Protein AF-A0A9Q3PR57-F1 (afdb_monomer)

Nearest PDB structures (foldseek):
  3n8b-assembly1_B  TM=5.614E-01  e=1.023E-01  Borreliella burgdorferi
  3cyg-assembly3_B  TM=3.197E-01  e=5.061E-01  Fervidobacterium nodosum Rt17-B1
  6isl-assembly1_B-2  TM=3.738E-01  e=1.197E+00  Streptomyces xiamenensis 318
  2waf-assembly1_A  TM=2.939E-01  e=5.382E-01  Streptococcus pneumoniae R6
  7ksf-assembly1_A  TM=4.035E-01  e=3.407E+00  Eastern chimpanzee simian foamy virus

Mean predicted aligned error: 11.42 Å

Sequence (166 aa):
MNIHLHNNFTDNLVSYIIQDQQSYALAKSKSFQKLFHTLNKDINLISETTISKRIKQKFL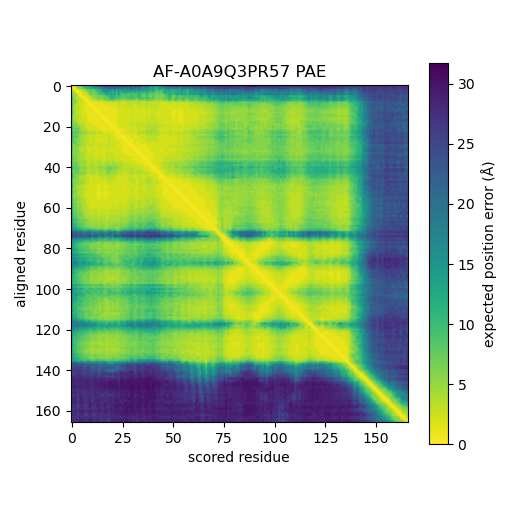NDKEHIFTFINSQEPRFSFSTDIWSGPGGMLYITLTAHYISSDWKPFTATIGFSKFTKVHTGKSIYTKIVDMLNDLFIEQSQKPRGSKSDAIQIDTSETKSDLSNL

Secondary structure (DSSP, 8-state):
--HHHHHHHHHHHHHHHHHTT--GGGGG-HHHHHHHHHH-TT-PPPPHHHHHHHHHHHHHHHHHHHHHHHHHS----EEEEEEEE-GGG-EEEEEEEEEE-TTS-EEEEEEEEEE--S-S-HHHHHHHHHHHHHHHHHTTTTS-------------SS-SSSSS--

Foldseek 3Di:
DPPVVLVVVQVVVLVCCVVVVHQLCCLVDPVSVVVVVVVPVPDRRDDSVVSVVVNVVVVVVVLVVVLCVPPVDPWDKDWDKDWDQDPPRWIKMWIKIWTQDPVRDIDIDTQDIDTQPDDPDPVSVVVRVVVSVCVSVVVPVPDPPDDPDDPPPDDPPPDPPPPPPD

Organism: NCBI:txid1389203

Solvent-accessible surface area (backbone atoms only — not comparable to full-atom values): 10280 Å² total; per-residue (Å²): 132,65,68,66,60,57,53,51,51,51,55,51,51,51,47,48,33,63,76,69,68,46,66,60,64,49,54,73,33,66,69,57,49,48,55,48,36,72,79,38,75,84,62,74,73,66,52,45,70,56,48,53,52,50,52,51,50,51,51,53,51,55,49,53,51,52,49,50,53,62,72,74,46,92,68,72,70,48,75,50,72,53,74,51,76,48,82,93,77,40,35,33,37,40,32,30,43,34,39,59,48,98,85,73,43,81,44,76,46,79,67,28,77,44,78,45,92,65,72,98,40,73,68,52,53,50,53,51,52,52,51,36,50,43,59,61,62,48,75,58,73,76,54,75,94,73,72,100,76,76,86,81,81,74,81,82,85,83,81,87,77,80,82,84,79,126

Structure (mmCIF, N/CA/C/O backbone):
data_AF-A0A9Q3PR57-F1
#
_entry.id   AF-A0A9Q3PR57-F1
#
loop_
_atom_site.group_PDB
_atom_site.id
_atom_site.type_symbol
_atom_site.label_atom_id
_atom_site.label_alt_id
_atom_site.label_comp_id
_atom_site.label_asym_id
_atom_site.label_entity_id
_atom_site.label_seq_id
_atom_site.pdbx_PDB_ins_code
_atom_site.Cartn_x
_atom_site.Cartn_y
_atom_site.Cartn_z
_atom_site.occupancy
_atom_site.B_iso_or_equiv
_atom_site.auth_seq_id
_atom_site.auth_comp_id
_atom_site.auth_asym_id
_atom_site.auth_atom_id
_atom_site.pdbx_PDB_model_num
ATOM 1 N N . MET A 1 1 ? -14.945 -11.534 27.992 1.00 54.75 1 MET A N 1
ATOM 2 C CA . MET A 1 1 ? -14.815 -11.327 26.533 1.00 54.75 1 MET A CA 1
ATOM 3 C C . MET A 1 1 ? -13.795 -12.320 25.994 1.00 54.75 1 MET A C 1
ATOM 5 O O . MET A 1 1 ? -12.679 -12.349 26.495 1.00 54.75 1 MET A O 1
ATOM 9 N N . ASN A 1 2 ? -14.195 -13.202 25.075 1.00 67.81 2 ASN A N 1
ATOM 10 C CA . ASN A 1 2 ? -13.336 -14.270 24.556 1.00 67.81 2 ASN A CA 1
ATOM 11 C C . ASN A 1 2 ? -12.208 -13.640 23.714 1.00 67.81 2 ASN A C 1
ATOM 13 O O . ASN A 1 2 ? -12.502 -12.982 22.717 1.00 67.81 2 ASN A O 1
ATOM 17 N N . ILE A 1 3 ? -10.942 -13.784 24.129 1.00 66.19 3 ILE A N 1
ATOM 18 C CA . ILE A 1 3 ? -9.770 -13.144 23.485 1.00 66.19 3 ILE A CA 1
ATOM 19 C C . ILE A 1 3 ? -9.749 -13.419 21.973 1.00 66.19 3 ILE A C 1
ATOM 21 O O . ILE A 1 3 ? -9.419 -12.541 21.176 1.00 66.19 3 ILE A O 1
ATOM 25 N N . HIS A 1 4 ? -10.191 -14.612 21.575 1.00 65.88 4 HIS A N 1
ATOM 26 C CA . HIS A 1 4 ? -10.258 -15.028 20.182 1.00 65.88 4 HIS A CA 1
ATOM 27 C C . HIS A 1 4 ? -11.232 -14.181 19.339 1.00 65.88 4 HIS A C 1
ATOM 29 O O . HIS A 1 4 ? -10.891 -13.774 18.230 1.00 65.88 4 HIS A O 1
ATOM 35 N N . LEU A 1 5 ? -12.403 -13.825 19.885 1.00 71.56 5 LEU A N 1
ATOM 36 C CA . LEU A 1 5 ? -13.386 -12.978 19.193 1.00 71.56 5 LEU A CA 1
ATOM 37 C C . LEU A 1 5 ? -12.866 -11.551 18.980 1.00 71.56 5 LEU A C 1
ATOM 39 O O . LEU A 1 5 ? -13.094 -10.960 17.928 1.00 71.56 5 LEU A O 1
ATOM 43 N N . HIS A 1 6 ? -12.147 -11.000 19.963 1.00 74.38 6 HIS A N 1
ATOM 44 C CA . HIS A 1 6 ? -11.591 -9.649 19.862 1.00 74.38 6 HIS A CA 1
ATOM 45 C C . HIS A 1 6 ? -10.483 -9.550 18.804 1.00 74.38 6 HIS A C 1
ATOM 47 O O . HIS A 1 6 ? -10.439 -8.586 18.033 1.00 74.38 6 HIS A O 1
ATOM 53 N N . ASN A 1 7 ? -9.615 -10.564 18.742 1.00 76.94 7 ASN A N 1
ATOM 54 C CA . ASN A 1 7 ? -8.558 -10.636 17.736 1.00 76.94 7 ASN A CA 1
ATOM 55 C C . ASN A 1 7 ? -9.149 -10.774 16.327 1.00 76.94 7 ASN A C 1
ATOM 57 O O . ASN A 1 7 ? -8.809 -9.979 15.455 1.00 76.94 7 ASN A O 1
ATOM 61 N N . ASN A 1 8 ? -10.117 -11.679 16.144 1.00 87.44 8 ASN A N 1
ATOM 62 C CA . ASN A 1 8 ? -10.788 -11.878 14.857 1.00 87.44 8 ASN A CA 1
ATOM 63 C C . ASN A 1 8 ? -11.494 -10.594 14.372 1.00 87.44 8 ASN A C 1
ATOM 65 O O . ASN A 1 8 ? -11.311 -10.163 13.236 1.00 87.44 8 ASN A O 1
ATOM 69 N N . PHE A 1 9 ? -12.224 -9.901 15.256 1.00 89.38 9 PHE A N 1
ATOM 70 C CA . PHE A 1 9 ? -12.845 -8.614 14.919 1.00 89.38 9 PHE A CA 1
ATOM 71 C C . PHE A 1 9 ? -11.822 -7.575 14.439 1.00 89.38 9 PHE A C 1
ATOM 73 O O . PHE A 1 9 ? -12.045 -6.887 13.443 1.00 89.38 9 PHE A O 1
ATOM 80 N N . THR A 1 10 ? -10.694 -7.467 15.141 1.00 90.50 10 THR A N 1
ATOM 81 C CA . THR A 1 10 ? -9.642 -6.502 14.812 1.00 90.50 10 THR A CA 1
ATOM 82 C C . THR A 1 10 ? -9.030 -6.777 13.440 1.00 90.50 10 THR A C 1
ATOM 84 O O . THR A 1 10 ? -8.841 -5.845 12.656 1.00 90.50 10 THR A O 1
ATOM 87 N N . ASP A 1 11 ? -8.741 -8.041 13.135 1.00 92.38 11 ASP A N 1
ATOM 88 C CA . ASP A 1 11 ? -8.135 -8.435 11.862 1.00 92.38 11 ASP A CA 1
ATOM 89 C C . ASP A 1 11 ? -9.110 -8.253 10.690 1.00 92.38 11 ASP A C 1
ATOM 91 O O . ASP A 1 11 ? -8.715 -7.758 9.628 1.00 92.38 11 ASP A O 1
ATOM 95 N N . ASN A 1 12 ? -10.401 -8.527 10.903 1.00 93.38 12 ASN A N 1
ATOM 96 C CA . ASN A 1 12 ? -11.443 -8.253 9.912 1.00 93.38 12 ASN A CA 1
ATOM 97 C C . ASN A 1 12 ? -11.643 -6.754 9.682 1.00 93.38 12 ASN A C 1
ATOM 99 O O . ASN A 1 12 ? -11.795 -6.335 8.540 1.00 93.38 12 ASN A O 1
ATOM 103 N N . LEU A 1 13 ? -11.589 -5.925 10.730 1.00 93.56 13 LEU A N 1
ATOM 104 C CA . LEU A 1 13 ? -11.678 -4.470 10.583 1.00 93.56 13 LEU A CA 1
ATOM 105 C C . LEU A 1 13 ? -10.504 -3.917 9.764 1.00 93.56 13 LEU A C 1
ATOM 107 O O . LEU A 1 13 ? -10.705 -3.076 8.891 1.00 93.56 13 LEU A O 1
ATOM 111 N N . VAL A 1 14 ? -9.281 -4.386 10.026 1.00 94.88 14 VAL A N 1
ATOM 112 C CA . VAL A 1 14 ? -8.104 -3.998 9.232 1.00 94.88 14 VAL A CA 1
ATOM 113 C C . VAL A 1 14 ? -8.249 -4.472 7.785 1.00 94.88 14 VAL A C 1
ATOM 115 O O . VAL A 1 14 ? -7.953 -3.708 6.869 1.00 94.88 14 VAL A O 1
ATOM 118 N N . SER A 1 15 ? -8.744 -5.692 7.573 1.00 94.56 15 SER A N 1
ATOM 119 C CA . SER A 1 15 ? -8.983 -6.241 6.234 1.00 94.56 15 SER A CA 1
ATOM 120 C C . SER A 1 15 ? -10.029 -5.438 5.463 1.00 94.56 15 SER A C 1
ATOM 122 O O . SER A 1 15 ? -9.756 -5.056 4.331 1.00 94.56 15 SER A O 1
ATOM 124 N N . TYR A 1 16 ? -11.154 -5.090 6.094 1.00 95.19 16 TYR A N 1
ATOM 125 C CA . TYR A 1 16 ? -12.176 -4.191 5.546 1.00 95.19 16 TYR A CA 1
ATOM 126 C C . TYR A 1 16 ? -11.573 -2.846 5.129 1.00 95.19 16 TYR A C 1
ATOM 128 O O . TYR A 1 16 ? -11.769 -2.393 4.007 1.00 95.19 16 TYR A O 1
ATOM 136 N N . ILE A 1 17 ? -10.765 -2.231 5.998 1.00 95.38 17 ILE A N 1
ATOM 137 C CA . ILE A 1 17 ? -10.126 -0.943 5.698 1.00 95.38 17 ILE A CA 1
ATOM 138 C C . ILE A 1 17 ? -9.225 -1.027 4.459 1.00 95.38 17 ILE A C 1
ATOM 140 O O . ILE A 1 17 ? -9.213 -0.098 3.654 1.00 95.38 17 ILE A O 1
ATOM 144 N N . ILE A 1 18 ? -8.483 -2.126 4.298 1.00 93.25 18 ILE A N 1
ATOM 145 C CA . ILE A 1 18 ? -7.580 -2.328 3.159 1.00 93.25 18 ILE A CA 1
ATOM 146 C C . ILE A 1 18 ? -8.363 -2.638 1.878 1.00 93.25 18 ILE A C 1
ATOM 148 O O . ILE A 1 18 ? -8.120 -2.004 0.854 1.00 93.25 18 ILE A O 1
ATOM 152 N N . GLN A 1 19 ? -9.275 -3.610 1.929 1.00 93.00 19 GLN A N 1
ATOM 153 C CA . GLN A 1 19 ? -9.997 -4.115 0.756 1.00 93.00 19 GLN A CA 1
ATOM 154 C C . GLN A 1 19 ? -10.944 -3.058 0.185 1.00 93.00 19 GLN A C 1
ATOM 156 O O . GLN A 1 19 ? -10.953 -2.832 -1.024 1.00 93.00 19 GLN A O 1
ATOM 161 N N . ASP A 1 20 ? -11.633 -2.331 1.065 1.00 95.31 20 ASP A N 1
ATOM 162 C CA . ASP A 1 20 ? -12.626 -1.329 0.673 1.00 95.31 20 ASP A CA 1
ATOM 163 C C . ASP A 1 20 ? -12.038 0.088 0.630 1.00 95.31 20 ASP A C 1
ATOM 165 O O . ASP A 1 20 ? -12.777 1.068 0.513 1.00 95.31 20 ASP A O 1
ATOM 169 N N . GLN A 1 21 ? -10.708 0.211 0.744 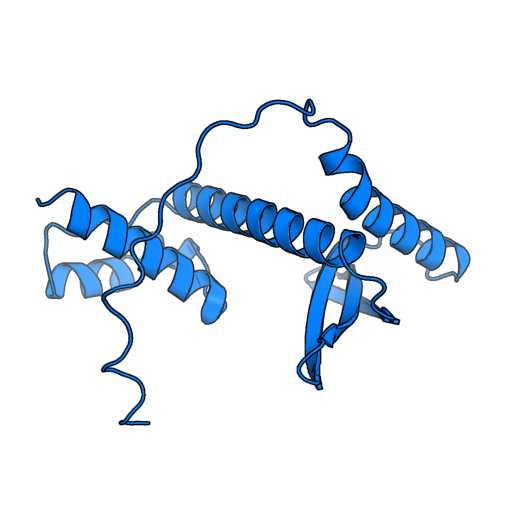1.00 92.62 21 GLN A N 1
ATOM 170 C CA . GLN A 1 21 ? -9.953 1.469 0.655 1.00 92.62 21 GLN A CA 1
ATOM 171 C C . GLN A 1 21 ? -10.484 2.565 1.592 1.00 92.62 21 GLN A C 1
ATOM 173 O O . GLN A 1 21 ? -10.515 3.754 1.263 1.00 92.62 21 GLN A O 1
ATOM 178 N N . GLN A 1 22 ? -10.927 2.165 2.781 1.00 95.00 22 GLN A N 1
ATOM 179 C CA . GLN A 1 22 ? -11.537 3.077 3.734 1.00 95.00 22 GLN A CA 1
ATOM 180 C C . GLN A 1 22 ? -10.486 3.874 4.503 1.00 95.00 22 GLN A C 1
ATOM 182 O O . GLN A 1 22 ? -9.348 3.451 4.710 1.00 95.00 22 GLN A O 1
ATOM 187 N N . SER A 1 23 ? -10.883 5.040 5.009 1.00 93.12 23 SER A N 1
ATOM 188 C CA . SER A 1 23 ? -10.028 5.780 5.932 1.00 93.12 23 SER A CA 1
ATOM 189 C C . SER A 1 23 ? -9.957 5.062 7.278 1.00 93.12 23 SER A C 1
ATOM 191 O O . SER A 1 23 ? -10.978 4.826 7.925 1.00 93.12 23 SER A O 1
ATOM 193 N N . TYR A 1 24 ? -8.749 4.819 7.785 1.00 91.25 24 TYR A N 1
ATOM 194 C CA . TYR A 1 24 ? -8.571 4.339 9.157 1.00 91.25 24 TYR A CA 1
ATOM 195 C C . TYR A 1 24 ? -9.073 5.338 10.220 1.00 91.25 24 TYR A C 1
ATOM 197 O O . TYR A 1 24 ? -9.311 4.949 11.366 1.00 91.25 24 TYR A O 1
ATOM 205 N N . ALA A 1 25 ? -9.316 6.605 9.849 1.00 92.00 25 ALA A N 1
ATOM 206 C CA . ALA A 1 25 ? -9.946 7.597 10.720 1.00 92.00 25 ALA A CA 1
ATOM 207 C C . ALA A 1 25 ? -11.397 7.230 11.085 1.00 92.00 25 ALA A C 1
ATOM 209 O O . ALA A 1 25 ? -11.921 7.746 12.075 1.00 92.00 25 ALA A O 1
ATOM 210 N N . LEU A 1 26 ? -12.030 6.296 10.356 1.00 91.56 26 LEU A N 1
ATOM 211 C CA . LEU A 1 26 ? -13.341 5.742 10.711 1.00 91.56 26 LEU A CA 1
ATOM 212 C C . LEU A 1 26 ? -13.379 5.210 12.144 1.00 91.56 26 LEU A C 1
ATOM 214 O O . LEU A 1 26 ? -14.395 5.364 12.815 1.00 91.56 26 LEU A O 1
ATOM 218 N N . ALA A 1 27 ? -12.267 4.685 12.663 1.00 91.00 27 ALA A N 1
ATOM 219 C CA . ALA A 1 27 ? -12.201 4.203 14.039 1.00 91.00 27 ALA A CA 1
ATOM 220 C C . ALA A 1 27 ? -12.476 5.288 15.097 1.00 91.00 27 ALA A C 1
ATOM 222 O O . ALA A 1 27 ? -12.897 4.963 16.205 1.00 91.00 27 ALA A O 1
ATOM 223 N N . LYS A 1 28 ? -12.285 6.576 14.770 1.00 91.50 28 LYS A N 1
ATOM 224 C CA . LYS A 1 28 ? -12.625 7.721 15.638 1.00 91.50 28 LYS A CA 1
ATOM 225 C C . LYS A 1 28 ? -14.057 8.225 15.447 1.00 91.50 28 LYS A C 1
ATOM 227 O O . LYS A 1 28 ? -14.530 9.036 16.244 1.00 91.50 28 LYS A O 1
ATOM 232 N N . SER A 1 29 ? -14.742 7.799 14.388 1.00 94.00 29 SER A N 1
ATOM 233 C CA . SER A 1 29 ? -16.091 8.264 14.088 1.00 94.00 29 SER A CA 1
ATOM 234 C C . SER A 1 29 ? -17.079 7.757 15.137 1.00 94.00 29 SER A C 1
ATOM 236 O O . SER A 1 29 ? -17.287 6.554 15.293 1.00 94.00 29 SER A O 1
ATOM 238 N N . LYS A 1 30 ? -17.739 8.686 15.839 1.00 93.88 30 LYS A N 1
ATOM 239 C CA . LYS A 1 30 ? -18.740 8.354 16.866 1.00 93.88 30 LYS A CA 1
ATOM 240 C C . LYS A 1 30 ? -19.937 7.599 16.286 1.00 93.88 30 LYS A C 1
ATOM 242 O O . LYS A 1 30 ? -20.482 6.727 16.955 1.00 93.88 30 LYS A O 1
ATOM 247 N N . SER A 1 31 ? -20.353 7.919 15.058 1.00 95.06 31 SER A N 1
ATOM 248 C CA . SER A 1 31 ? -21.451 7.207 14.393 1.00 95.06 31 SER A CA 1
ATOM 249 C C . SER A 1 31 ? -21.049 5.778 14.029 1.00 95.06 31 SER A C 1
ATOM 251 O O . SER A 1 31 ? -21.834 4.858 14.244 1.00 95.06 31 SER A O 1
ATOM 253 N N . PHE A 1 32 ? -19.810 5.577 13.573 1.00 93.69 32 PHE A N 1
ATOM 254 C CA . PHE A 1 32 ? -19.267 4.251 13.276 1.00 93.69 32 PHE A CA 1
ATOM 255 C C . PHE A 1 32 ? -19.123 3.398 14.544 1.00 93.69 32 PHE A C 1
ATOM 257 O O . PHE A 1 32 ? -19.569 2.257 14.576 1.00 93.69 32 PHE A O 1
ATOM 264 N N . GLN A 1 33 ? -18.604 3.9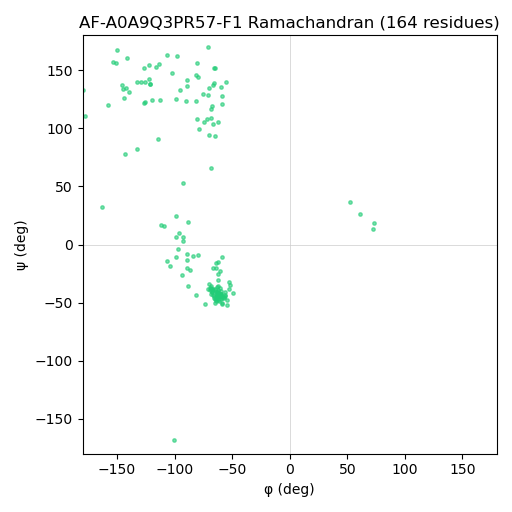69 15.635 1.00 93.12 33 GLN A N 1
ATOM 265 C CA . GLN A 1 33 ? -18.554 3.295 16.940 1.00 93.12 33 GLN A CA 1
ATOM 266 C C . GLN A 1 33 ? -19.956 2.925 17.447 1.00 93.12 33 GLN A C 1
ATOM 268 O O . GLN A 1 33 ? -20.175 1.809 17.914 1.00 93.12 33 GLN A O 1
ATOM 273 N N . LYS A 1 34 ? -20.933 3.835 17.309 1.00 94.06 34 LYS A N 1
ATOM 274 C CA . LYS A 1 34 ? -22.327 3.583 17.703 1.00 94.06 34 LYS A CA 1
ATOM 275 C C . LYS A 1 34 ? -22.942 2.408 16.935 1.00 94.06 34 LYS A C 1
ATOM 277 O O . LYS A 1 34 ? -23.701 1.644 17.530 1.00 94.06 34 LYS A O 1
ATOM 282 N N . LEU A 1 35 ? -22.612 2.247 15.653 1.00 93.56 35 LEU A N 1
ATOM 283 C CA . LEU A 1 35 ? -23.065 1.106 14.854 1.00 93.56 35 LEU A CA 1
ATOM 284 C C . LEU A 1 35 ? -22.609 -0.222 15.480 1.00 93.56 35 LEU A C 1
ATOM 286 O O . LEU A 1 35 ? -23.447 -1.080 15.748 1.00 93.56 35 LEU A O 1
ATOM 290 N N . PHE A 1 36 ? -21.323 -0.367 15.815 1.00 91.31 36 PHE A N 1
ATOM 291 C CA . PHE A 1 36 ? -20.825 -1.593 16.458 1.00 91.31 36 PHE A CA 1
ATOM 292 C C . PHE A 1 36 ? -21.369 -1.795 17.869 1.00 91.31 36 PHE A C 1
ATOM 294 O O . PHE A 1 36 ? -21.761 -2.908 18.209 1.00 91.31 36 PHE A O 1
ATOM 301 N N . HIS A 1 37 ? -21.493 -0.729 18.663 1.00 91.50 37 HIS A N 1
ATOM 302 C CA . HIS A 1 37 ? -22.103 -0.818 19.993 1.00 91.50 37 HIS A CA 1
ATOM 303 C C . HIS A 1 37 ? -23.584 -1.225 19.962 1.00 91.50 37 HIS A C 1
ATOM 305 O O . HIS A 1 37 ? -24.099 -1.703 20.972 1.00 91.50 37 HIS A O 1
ATOM 311 N N . THR A 1 38 ? -24.273 -1.052 18.827 1.00 93.50 38 THR A N 1
ATOM 312 C CA . THR A 1 38 ? -25.645 -1.556 18.641 1.00 93.50 38 THR A CA 1
ATOM 313 C C . THR A 1 38 ? -25.666 -3.082 18.550 1.00 93.50 38 THR A C 1
ATOM 315 O O . THR A 1 38 ? -26.602 -3.706 19.038 1.00 93.50 38 THR A O 1
ATOM 318 N N . LEU A 1 39 ? -24.622 -3.682 17.970 1.00 89.81 39 LEU A N 1
ATOM 319 C CA . LEU A 1 39 ? -24.468 -5.133 17.866 1.00 89.81 39 LEU A CA 1
ATOM 320 C C . LEU A 1 39 ? -23.918 -5.733 19.164 1.00 89.81 39 LEU A C 1
ATOM 322 O O . LEU A 1 39 ? -24.398 -6.765 19.624 1.00 89.81 39 LEU A O 1
ATOM 326 N N . ASN A 1 40 ? -22.911 -5.090 19.761 1.00 88.31 40 ASN A N 1
ATOM 327 C CA . ASN A 1 40 ? -22.316 -5.509 21.023 1.00 88.31 40 ASN A CA 1
ATOM 328 C C . ASN A 1 40 ? -21.602 -4.329 21.708 1.00 88.31 40 ASN A C 1
ATOM 330 O O . ASN A 1 40 ? -20.642 -3.772 21.175 1.00 88.31 40 ASN A O 1
ATOM 334 N N . LYS A 1 41 ? -22.047 -3.984 22.922 1.00 87.69 41 LYS A N 1
ATOM 335 C CA . LYS A 1 41 ? -21.519 -2.861 23.717 1.00 87.69 41 LYS A CA 1
ATOM 336 C C . LYS A 1 41 ? -20.075 -3.052 24.187 1.00 87.69 41 LYS A C 1
ATOM 338 O O . LYS A 1 41 ? -19.424 -2.062 24.499 1.00 87.69 41 LYS A O 1
ATOM 343 N N . ASP A 1 42 ? -19.578 -4.286 24.214 1.00 86.06 42 ASP A N 1
ATOM 344 C CA . ASP A 1 42 ? -18.207 -4.591 24.635 1.00 86.06 42 ASP A CA 1
ATOM 345 C C . ASP A 1 42 ? -17.188 -4.421 23.490 1.00 86.06 42 ASP A C 1
ATOM 347 O O . ASP A 1 42 ? -15.974 -4.453 23.720 1.00 86.06 42 ASP A O 1
ATOM 351 N N . ILE A 1 43 ? -17.654 -4.238 22.244 1.00 85.25 43 ILE A N 1
ATOM 352 C CA . ILE A 1 43 ? -16.775 -4.015 21.091 1.00 85.25 43 ILE A CA 1
ATOM 353 C C . ILE A 1 43 ? -16.219 -2.599 21.146 1.00 85.25 43 ILE A C 1
ATOM 355 O O . ILE A 1 43 ? -16.883 -1.639 20.774 1.00 85.25 43 ILE A O 1
ATOM 359 N N . ASN A 1 44 ? -14.948 -2.494 21.511 1.00 84.50 44 ASN A N 1
ATOM 360 C CA . ASN A 1 44 ? -14.190 -1.260 21.384 1.00 84.50 44 ASN A CA 1
ATOM 361 C C . ASN A 1 44 ? -13.342 -1.300 20.111 1.00 84.50 44 ASN A C 1
ATOM 363 O O . ASN A 1 44 ? -12.548 -2.223 19.914 1.00 84.50 44 ASN A O 1
ATOM 367 N N . LEU A 1 45 ? -13.495 -0.288 19.253 1.00 89.88 45 LEU A N 1
ATOM 368 C CA . LEU A 1 45 ? -12.644 -0.139 18.074 1.00 89.88 45 LEU A CA 1
ATOM 369 C C . LEU A 1 45 ? -11.205 0.166 18.498 1.00 89.88 45 LEU A C 1
ATOM 371 O O . LEU A 1 45 ? -10.960 0.999 19.373 1.00 89.88 45 LEU A O 1
ATOM 375 N N . ILE A 1 46 ? -10.245 -0.482 17.840 1.00 91.88 46 ILE A N 1
ATOM 376 C CA . ILE A 1 46 ? -8.830 -0.165 18.029 1.00 91.88 46 ILE A CA 1
ATOM 377 C C . ILE A 1 46 ? -8.518 1.247 17.524 1.00 91.88 46 ILE A C 1
ATOM 379 O O . ILE A 1 46 ? -9.162 1.767 16.614 1.00 91.88 46 ILE A O 1
ATOM 383 N N . SER A 1 47 ? -7.502 1.879 18.111 1.00 91.56 47 SER A N 1
ATOM 384 C CA . SER A 1 47 ? -7.119 3.234 17.719 1.00 91.56 47 SER A CA 1
ATOM 385 C C . SER A 1 47 ? -6.604 3.293 16.282 1.00 91.56 47 SER A C 1
ATOM 387 O O . SER A 1 47 ? -5.972 2.362 15.785 1.00 91.56 47 SER A O 1
ATOM 389 N N . GLU A 1 48 ? -6.787 4.449 15.649 1.00 92.00 48 GLU A N 1
ATOM 390 C CA . GLU A 1 48 ? -6.249 4.763 14.321 1.00 92.00 48 GLU A CA 1
ATOM 391 C C . GLU A 1 48 ? -4.751 4.439 14.197 1.00 92.00 48 GLU A C 1
ATOM 393 O O . GLU A 1 48 ? -4.301 3.845 13.221 1.00 92.00 48 GLU A O 1
ATOM 398 N N . THR A 1 49 ? -3.974 4.761 15.235 1.00 92.56 49 THR A N 1
ATOM 399 C CA . THR A 1 49 ? -2.543 4.448 15.312 1.00 92.56 49 THR A CA 1
ATOM 400 C C . THR A 1 49 ? -2.282 2.944 15.284 1.00 92.56 49 THR A C 1
ATOM 402 O O . THR A 1 49 ? -1.331 2.495 14.646 1.00 92.56 49 THR A O 1
ATOM 405 N N . THR A 1 50 ? -3.116 2.152 15.960 1.00 93.81 50 THR A N 1
ATOM 406 C CA . THR A 1 50 ? -3.004 0.687 15.960 1.00 93.81 50 THR A CA 1
ATOM 407 C C . THR A 1 50 ? -3.354 0.117 14.591 1.00 93.81 50 THR A C 1
ATOM 409 O O . THR A 1 50 ? -2.626 -0.739 14.092 1.00 93.81 50 THR A O 1
ATOM 412 N N . ILE A 1 51 ? -4.409 0.633 13.952 1.00 94.56 51 ILE A N 1
ATOM 413 C CA . ILE A 1 51 ? -4.791 0.257 12.584 1.00 94.56 51 ILE A CA 1
ATOM 414 C C . ILE A 1 51 ? -3.641 0.561 11.623 1.00 94.56 51 ILE A C 1
ATOM 416 O O . ILE A 1 51 ? -3.194 -0.328 10.906 1.00 94.56 51 ILE A O 1
ATOM 420 N N . SER A 1 52 ? -3.100 1.780 11.663 1.00 92.88 52 SER A N 1
ATOM 421 C CA . SER A 1 52 ? -1.978 2.202 10.819 1.00 92.88 52 SER A CA 1
ATOM 422 C C . SER A 1 52 ? -0.756 1.289 10.978 1.00 92.88 52 SER A C 1
ATOM 424 O O . SER A 1 52 ? -0.181 0.844 9.983 1.00 92.88 52 SER A O 1
ATOM 426 N N . LYS A 1 53 ? -0.395 0.927 12.218 1.00 94.12 53 LYS A N 1
ATOM 427 C CA . LYS A 1 53 ? 0.690 -0.031 12.488 1.00 94.12 53 LYS A CA 1
ATOM 428 C C . LYS A 1 53 ? 0.409 -1.413 11.894 1.00 94.12 53 LYS A C 1
ATOM 430 O O . LYS A 1 53 ? 1.305 -1.992 11.287 1.00 94.12 53 LYS A O 1
ATOM 435 N N . ARG A 1 54 ? -0.815 -1.931 12.041 1.00 94.94 54 ARG A N 1
ATOM 436 C CA . ARG A 1 54 ? -1.209 -3.241 11.493 1.00 94.94 54 ARG A CA 1
ATOM 437 C C . ARG A 1 54 ? -1.215 -3.251 9.965 1.00 94.94 54 ARG A C 1
ATOM 439 O O . ARG A 1 54 ? -0.665 -4.177 9.379 1.00 94.94 54 ARG A O 1
ATOM 446 N N . ILE A 1 55 ? -1.741 -2.204 9.325 1.00 93.62 55 ILE A N 1
ATOM 447 C CA . ILE A 1 55 ? -1.685 -2.034 7.863 1.00 93.62 55 ILE A CA 1
ATOM 448 C C . ILE A 1 55 ? -0.229 -2.008 7.394 1.00 93.62 55 ILE A C 1
ATOM 450 O O . ILE A 1 55 ? 0.124 -2.723 6.461 1.00 93.62 55 ILE A O 1
ATOM 454 N N . LYS A 1 56 ? 0.640 -1.242 8.071 1.00 90.81 56 LYS A N 1
ATOM 455 C CA . LYS A 1 56 ? 2.071 -1.201 7.747 1.00 90.81 56 LYS A CA 1
ATOM 456 C C . LYS A 1 56 ? 2.723 -2.578 7.879 1.00 90.81 56 LYS A C 1
ATOM 458 O O . LYS A 1 56 ? 3.490 -2.958 7.004 1.00 90.81 56 LYS A O 1
ATOM 463 N N . GLN A 1 57 ? 2.417 -3.330 8.935 1.00 91.56 57 GLN A N 1
ATOM 464 C CA . GLN A 1 57 ? 2.948 -4.684 9.098 1.00 91.56 57 GLN A CA 1
ATOM 465 C C . GLN A 1 57 ? 2.474 -5.613 7.978 1.00 91.56 57 GLN A C 1
ATOM 467 O O . GLN A 1 57 ? 3.282 -6.346 7.416 1.00 91.56 57 GLN A O 1
ATOM 472 N N . LYS A 1 58 ? 1.186 -5.554 7.619 1.00 90.88 58 LYS A N 1
ATOM 473 C CA . LYS A 1 58 ? 0.644 -6.346 6.514 1.00 90.88 58 LYS A CA 1
ATOM 474 C C . LYS A 1 58 ? 1.311 -5.989 5.184 1.00 90.88 58 LYS A C 1
ATOM 476 O O . LYS A 1 58 ? 1.722 -6.890 4.468 1.00 90.88 58 LYS A O 1
ATOM 481 N N . PHE A 1 59 ? 1.515 -4.701 4.915 1.00 88.06 59 PHE A N 1
ATOM 482 C CA . PHE A 1 59 ? 2.276 -4.241 3.753 1.00 88.06 59 PHE A CA 1
ATOM 483 C C . PHE A 1 59 ? 3.701 -4.810 3.725 1.00 88.06 59 PHE A C 1
ATOM 485 O O . PHE A 1 59 ? 4.136 -5.296 2.687 1.00 88.06 59 PHE A O 1
ATOM 492 N N . LEU A 1 60 ? 4.425 -4.785 4.851 1.00 87.06 60 LEU A N 1
ATOM 493 C CA . LEU A 1 60 ? 5.783 -5.336 4.926 1.00 87.06 60 LEU A CA 1
ATOM 494 C C . LEU A 1 60 ? 5.805 -6.852 4.685 1.00 87.06 60 LEU A C 1
ATOM 496 O O . LEU A 1 60 ? 6.669 -7.332 3.955 1.00 87.06 60 LEU A O 1
ATOM 500 N N . ASN A 1 61 ? 4.840 -7.589 5.239 1.00 88.25 61 ASN A N 1
ATOM 501 C CA . ASN A 1 61 ? 4.707 -9.026 5.000 1.00 88.25 61 ASN A CA 1
ATOM 502 C C . ASN A 1 61 ? 4.404 -9.314 3.520 1.00 88.25 61 ASN A C 1
ATOM 504 O O . ASN A 1 61 ? 5.075 -10.132 2.896 1.00 88.25 61 ASN A O 1
ATOM 508 N N . ASP A 1 62 ? 3.430 -8.610 2.934 1.00 85.44 62 ASP A N 1
ATOM 509 C CA . ASP A 1 62 ? 3.046 -8.778 1.529 1.00 85.44 62 ASP A CA 1
ATOM 510 C C . ASP A 1 62 ? 4.221 -8.408 0.593 1.00 85.44 62 ASP A C 1
ATOM 512 O O . ASP A 1 62 ? 4.473 -9.093 -0.400 1.00 85.44 62 ASP A O 1
ATOM 516 N N . LYS A 1 63 ? 5.019 -7.390 0.951 1.00 83.25 63 LYS A N 1
ATOM 517 C CA . LYS A 1 63 ? 6.269 -7.028 0.262 1.00 83.25 63 LYS A CA 1
ATOM 518 C C . LYS A 1 63 ? 7.312 -8.155 0.329 1.00 83.25 63 LYS A C 1
ATOM 520 O O . LYS A 1 63 ? 7.946 -8.453 -0.685 1.00 83.25 63 LYS A O 1
ATOM 525 N N . GLU A 1 64 ? 7.472 -8.807 1.483 1.00 83.88 64 GLU A N 1
ATOM 526 C CA . GLU A 1 64 ? 8.374 -9.959 1.661 1.00 83.88 64 GLU A CA 1
ATOM 527 C C . GLU A 1 64 ? 7.946 -11.159 0.801 1.00 83.88 64 GLU A C 1
ATOM 529 O O . GLU A 1 64 ? 8.784 -11.784 0.137 1.00 83.88 64 GLU A O 1
ATOM 534 N N . HIS A 1 65 ? 6.639 -11.422 0.725 1.00 82.81 65 HIS A N 1
ATOM 535 C CA . HIS A 1 65 ? 6.070 -12.442 -0.155 1.00 82.81 65 HIS A CA 1
ATOM 536 C C . HIS A 1 65 ? 6.327 -12.144 -1.636 1.00 82.81 65 HIS A C 1
ATOM 538 O O . HIS A 1 65 ? 6.799 -13.027 -2.354 1.00 82.81 65 HIS A O 1
ATOM 544 N N . ILE A 1 66 ? 6.079 -10.910 -2.090 1.00 80.69 66 ILE A N 1
ATOM 545 C CA . ILE A 1 66 ? 6.321 -10.500 -3.483 1.00 80.69 66 ILE A CA 1
ATOM 546 C C . ILE A 1 66 ? 7.801 -10.656 -3.848 1.00 80.69 66 ILE A C 1
ATOM 548 O O . ILE A 1 66 ? 8.115 -11.207 -4.898 1.00 80.69 66 ILE A O 1
ATOM 552 N N . PHE A 1 67 ? 8.723 -10.239 -2.980 1.00 80.50 67 PHE A N 1
ATOM 553 C CA . PHE A 1 67 ? 10.160 -10.415 -3.210 1.00 80.50 67 PHE A CA 1
ATOM 554 C C . PHE A 1 67 ? 10.569 -11.891 -3.285 1.00 80.50 67 PHE A C 1
ATOM 556 O O . PHE A 1 67 ? 11.321 -12.284 -4.176 1.00 80.50 67 PHE A O 1
ATOM 563 N N . THR A 1 68 ? 10.068 -12.725 -2.370 1.00 80.38 68 THR A N 1
ATOM 564 C CA . THR A 1 68 ? 10.355 -14.168 -2.380 1.00 80.38 68 THR A CA 1
ATOM 565 C C . THR A 1 68 ? 9.826 -14.811 -3.657 1.00 80.38 68 THR A C 1
ATOM 567 O O . THR A 1 68 ? 10.507 -15.625 -4.277 1.00 80.38 68 THR A O 1
ATOM 570 N N . PHE A 1 69 ? 8.637 -14.403 -4.097 1.00 77.69 69 PHE A N 1
ATOM 571 C CA . PHE A 1 69 ? 8.060 -14.836 -5.362 1.00 77.69 69 PHE A CA 1
ATOM 572 C C . PHE A 1 69 ? 8.928 -14.412 -6.559 1.00 77.69 69 PHE A C 1
ATOM 574 O O . PHE A 1 69 ? 9.281 -15.256 -7.379 1.00 77.69 69 PHE A O 1
ATOM 581 N N . ILE A 1 70 ? 9.347 -13.141 -6.609 1.00 74.81 70 ILE A N 1
ATOM 582 C CA . ILE A 1 70 ? 10.241 -12.594 -7.643 1.00 74.81 70 ILE A CA 1
ATOM 583 C C . ILE A 1 70 ? 11.557 -13.371 -7.738 1.00 74.81 70 ILE A C 1
ATOM 585 O O . ILE A 1 70 ? 12.017 -13.630 -8.844 1.00 74.81 70 ILE A O 1
ATOM 589 N N . ASN A 1 71 ? 12.141 -13.768 -6.604 1.00 76.00 71 ASN A N 1
ATOM 590 C CA . ASN A 1 71 ? 13.435 -14.457 -6.571 1.00 76.00 71 ASN A CA 1
ATOM 591 C C . ASN A 1 71 ? 13.360 -15.982 -6.742 1.00 76.00 71 ASN A C 1
ATOM 593 O O . ASN A 1 71 ? 14.376 -16.600 -7.047 1.00 76.00 71 ASN A O 1
ATOM 597 N N . SER A 1 72 ? 12.213 -16.605 -6.459 1.00 72.88 72 SER A N 1
ATOM 598 C CA . SER A 1 72 ? 12.071 -18.073 -6.469 1.00 72.88 72 SER A CA 1
ATOM 599 C C . SER A 1 72 ? 11.678 -18.645 -7.825 1.00 72.88 72 SER A C 1
AT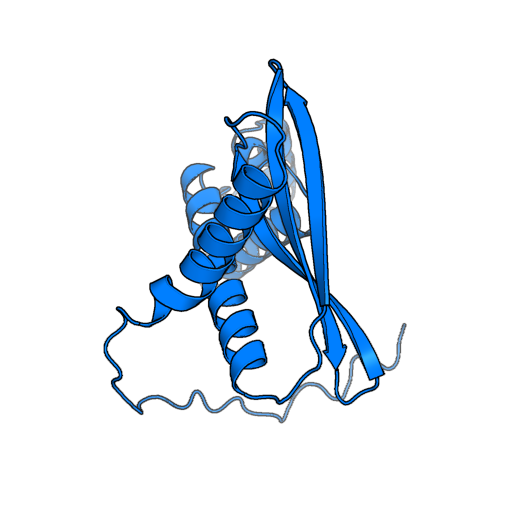OM 601 O O . SER A 1 72 ? 11.863 -19.836 -8.062 1.00 72.88 72 SER A O 1
ATOM 603 N N . GLN A 1 73 ? 11.123 -17.817 -8.700 1.00 63.06 73 GLN A N 1
ATOM 604 C CA . GLN A 1 73 ? 10.725 -18.203 -10.043 1.00 63.06 73 GLN A CA 1
ATOM 605 C C . GLN A 1 73 ? 11.735 -17.603 -11.046 1.00 63.06 73 GLN A C 1
ATOM 607 O O . GLN A 1 73 ? 12.418 -16.628 -10.734 1.00 63.06 73 GLN A O 1
ATOM 612 N N . GLU A 1 74 ? 11.768 -18.091 -12.286 1.00 62.75 74 GLU A N 1
ATOM 613 C CA . GLU A 1 74 ? 12.278 -17.314 -13.432 1.00 62.75 74 GLU A CA 1
ATOM 614 C C . GLU A 1 74 ? 11.117 -16.574 -14.134 1.00 62.75 74 GLU A C 1
ATOM 616 O O . GLU A 1 74 ? 10.883 -16.786 -15.331 1.00 62.75 74 GLU A O 1
ATOM 621 N N . PRO A 1 75 ? 10.267 -15.778 -13.454 1.00 63.75 75 PRO A N 1
ATOM 622 C CA . PRO A 1 75 ? 9.101 -15.253 -14.124 1.00 63.75 75 PRO A CA 1
ATOM 623 C C . PRO A 1 75 ? 9.540 -14.049 -14.970 1.00 63.75 75 PRO A C 1
ATOM 625 O O . PRO A 1 75 ? 10.415 -13.248 -14.622 1.00 63.75 75 PRO A O 1
ATOM 628 N N . ARG A 1 76 ? 8.902 -13.910 -16.125 1.00 75.19 76 ARG A N 1
ATOM 629 C CA . ARG A 1 76 ? 9.086 -12.742 -16.981 1.00 75.19 76 ARG A CA 1
ATOM 630 C C . ARG A 1 76 ? 8.263 -11.604 -16.391 1.00 75.19 76 ARG A C 1
ATOM 632 O O . ARG A 1 76 ? 7.051 -11.560 -16.582 1.00 75.19 76 ARG A O 1
ATOM 639 N N . PHE A 1 77 ? 8.918 -10.716 -15.651 1.00 81.94 77 PHE A N 1
ATOM 640 C CA . PHE A 1 77 ? 8.298 -9.487 -15.166 1.00 81.94 77 PHE A CA 1
ATOM 641 C C . PHE A 1 77 ? 8.291 -8.413 -16.248 1.00 81.94 77 PHE A C 1
ATOM 643 O O . PHE A 1 77 ? 9.246 -8.269 -17.014 1.00 81.94 77 PHE A O 1
ATOM 650 N N . SER A 1 78 ? 7.245 -7.598 -16.248 1.00 89.19 78 SER A N 1
ATOM 651 C CA . SER A 1 78 ? 7.275 -6.267 -16.839 1.00 89.19 78 SER A CA 1
ATOM 652 C C . SER A 1 78 ? 6.924 -5.233 -15.778 1.00 89.19 78 SER A C 1
ATOM 654 O O . SER A 1 78 ? 6.263 -5.533 -14.782 1.00 89.19 78 SER A O 1
ATOM 656 N N . PHE A 1 79 ? 7.395 -4.008 -15.980 1.00 90.88 79 PHE A N 1
ATOM 657 C CA . PHE A 1 79 ? 7.111 -2.901 -15.082 1.00 90.88 79 PHE A CA 1
ATOM 658 C C . PHE A 1 79 ? 6.417 -1.785 -15.845 1.00 90.88 79 PHE A C 1
ATOM 660 O O . PHE A 1 79 ? 6.816 -1.450 -16.961 1.00 90.88 79 PHE A O 1
ATOM 667 N N . SER A 1 80 ? 5.409 -1.192 -15.221 1.00 95.19 80 SER A N 1
ATOM 668 C CA . SER A 1 80 ? 4.827 0.075 -15.647 1.00 95.19 80 SER A CA 1
ATOM 669 C C . SER A 1 80 ? 5.057 1.131 -14.571 1.00 95.19 80 SER A C 1
ATOM 671 O O . SER A 1 80 ? 5.241 0.826 -13.389 1.00 95.19 80 SER A O 1
ATOM 673 N N . THR A 1 81 ? 5.104 2.389 -14.989 1.00 95.44 81 THR A N 1
ATOM 674 C CA . THR A 1 81 ? 5.202 3.532 -14.087 1.00 95.44 81 THR A CA 1
ATOM 675 C C . THR A 1 81 ? 4.174 4.566 -14.501 1.00 95.44 81 THR A C 1
ATOM 677 O O . THR A 1 81 ? 3.970 4.787 -15.694 1.00 95.44 81 THR A O 1
ATOM 680 N N . ASP A 1 82 ? 3.537 5.182 -13.514 1.00 95.06 82 ASP A N 1
ATOM 681 C CA . ASP A 1 82 ? 2.647 6.315 -13.719 1.00 95.06 82 ASP A CA 1
ATOM 682 C C . ASP A 1 82 ? 3.096 7.482 -12.840 1.00 95.06 82 ASP A C 1
ATOM 684 O O . ASP A 1 82 ? 3.512 7.278 -11.693 1.00 95.06 82 ASP A O 1
ATOM 688 N N . ILE A 1 83 ? 3.036 8.695 -13.391 1.00 94.62 83 ILE A N 1
ATOM 689 C CA . ILE A 1 83 ? 3.397 9.939 -12.712 1.00 94.62 83 ILE A CA 1
ATOM 690 C C . ILE A 1 83 ? 2.221 10.895 -12.815 1.00 94.62 83 ILE A C 1
ATOM 692 O O . ILE A 1 83 ? 1.822 11.277 -13.913 1.00 94.62 83 ILE A O 1
ATOM 696 N N . TRP A 1 84 ? 1.724 11.354 -11.671 1.00 94.25 84 TRP A N 1
ATOM 697 C CA . TRP A 1 84 ? 0.575 12.251 -11.626 1.00 94.25 84 TRP A CA 1
ATOM 698 C C . TRP A 1 84 ? 0.720 13.334 -10.558 1.00 94.25 84 TRP A C 1
ATOM 700 O O . TRP A 1 84 ? 1.499 13.218 -9.606 1.00 94.25 84 TRP A O 1
ATOM 710 N N . SER A 1 85 ? -0.068 14.396 -10.716 1.00 92.62 85 SER A N 1
ATOM 711 C CA . SER A 1 85 ? -0.215 15.472 -9.734 1.00 92.62 85 SER A CA 1
ATOM 712 C C . SER A 1 85 ? -1.347 15.143 -8.764 1.00 92.62 85 SER A C 1
ATOM 714 O O . SER A 1 85 ? -2.485 14.926 -9.173 1.00 92.62 85 SER A O 1
ATOM 716 N N . GLY A 1 86 ? -1.042 15.117 -7.473 1.00 90.06 86 GLY A N 1
ATOM 717 C CA . GLY A 1 86 ? -2.002 14.963 -6.388 1.00 90.06 86 GLY A CA 1
ATOM 718 C C . GLY A 1 86 ? -2.369 16.290 -5.706 1.00 90.06 86 GLY A C 1
ATOM 719 O O . GLY A 1 86 ? -2.032 17.377 -6.189 1.00 90.06 86 GLY A O 1
ATOM 720 N N . PRO A 1 87 ? -3.057 16.215 -4.552 1.00 87.94 87 PRO A N 1
ATOM 721 C CA . PRO A 1 87 ? -3.470 17.389 -3.789 1.00 87.94 87 PRO A CA 1
ATOM 722 C C . PRO A 1 87 ? -2.292 18.303 -3.425 1.00 87.94 87 PRO A C 1
ATOM 724 O O . PRO A 1 87 ? -1.214 17.837 -3.054 1.00 87.94 87 PRO A O 1
ATOM 727 N N . GLY A 1 88 ? -2.504 19.617 -3.521 1.00 87.44 88 GLY A N 1
ATOM 728 C CA . GLY A 1 88 ? -1.476 20.617 -3.212 1.00 87.44 88 GLY A CA 1
ATOM 729 C C . GLY A 1 88 ? -0.356 20.724 -4.253 1.00 87.44 88 GLY A C 1
ATOM 730 O O . GLY A 1 88 ? 0.712 21.229 -3.927 1.00 87.44 88 GLY A O 1
ATOM 731 N N . GLY A 1 89 ? -0.569 20.228 -5.480 1.00 86.00 89 GLY A N 1
ATOM 732 C CA . GLY A 1 89 ? 0.431 20.279 -6.555 1.00 86.00 89 GLY A CA 1
ATOM 733 C C . GLY A 1 89 ? 1.599 19.311 -6.354 1.00 86.00 89 GLY A C 1
ATOM 734 O O . GLY A 1 89 ? 2.624 19.423 -7.021 1.00 86.00 89 GLY A O 1
ATOM 735 N N . MET A 1 90 ? 1.459 18.362 -5.426 1.00 90.88 90 MET A N 1
ATOM 736 C CA . MET A 1 90 ? 2.484 17.364 -5.149 1.00 90.88 90 MET A CA 1
ATOM 737 C C . MET A 1 90 ? 2.497 16.310 -6.248 1.00 90.88 90 MET A C 1
ATOM 739 O O . MET A 1 90 ? 1.468 15.723 -6.556 1.00 90.88 90 MET A O 1
ATOM 743 N N . LEU A 1 91 ? 3.666 16.032 -6.803 1.00 92.88 91 LEU A N 1
ATOM 744 C CA . LEU A 1 91 ? 3.841 14.996 -7.813 1.00 92.88 91 LEU A CA 1
ATOM 745 C C . LEU A 1 91 ? 4.141 13.646 -7.159 1.00 92.88 91 LEU A C 1
ATOM 747 O O . LEU A 1 91 ? 4.900 13.565 -6.184 1.00 92.88 91 LEU A O 1
ATOM 751 N N . TYR A 1 92 ? 3.576 12.587 -7.723 1.00 94.56 92 TYR A N 1
ATOM 752 C CA . TYR A 1 92 ? 3.746 11.208 -7.282 1.00 94.56 92 TYR A CA 1
ATOM 753 C C . TYR A 1 92 ? 4.188 10.336 -8.448 1.00 94.56 92 TYR A C 1
ATOM 755 O O . TYR A 1 92 ? 3.883 10.636 -9.596 1.00 94.56 92 TYR A O 1
ATOM 763 N N . ILE A 1 93 ? 4.921 9.273 -8.138 1.00 95.31 93 ILE A N 1
ATOM 764 C CA . ILE A 1 93 ? 5.302 8.222 -9.075 1.00 95.31 93 ILE A CA 1
ATOM 765 C C . ILE A 1 93 ? 4.961 6.864 -8.469 1.00 95.31 93 ILE A C 1
ATOM 767 O O . ILE A 1 93 ? 5.184 6.635 -7.274 1.00 95.31 93 ILE A O 1
ATOM 771 N N . THR A 1 94 ? 4.458 5.962 -9.303 1.00 95.94 94 THR A N 1
ATOM 772 C CA . THR A 1 94 ? 4.299 4.543 -8.974 1.00 95.94 94 THR A CA 1
ATOM 773 C C . THR A 1 94 ? 5.205 3.671 -9.813 1.00 95.94 94 THR A C 1
ATOM 775 O O . THR A 1 94 ? 5.601 4.031 -10.921 1.00 95.94 94 THR A O 1
ATOM 778 N N . LEU A 1 95 ? 5.518 2.504 -9.267 1.00 94.50 95 LEU A N 1
ATOM 779 C CA . LEU A 1 95 ? 6.103 1.393 -9.990 1.00 94.50 95 LEU A CA 1
ATOM 780 C C . LEU A 1 95 ? 5.237 0.164 -9.749 1.00 94.50 95 LEU A C 1
ATOM 782 O O . LEU A 1 95 ? 5.055 -0.260 -8.605 1.00 94.50 95 LEU A O 1
ATOM 786 N N . THR A 1 96 ? 4.737 -0.407 -10.834 1.00 93.06 96 THR A N 1
ATOM 787 C CA . THR 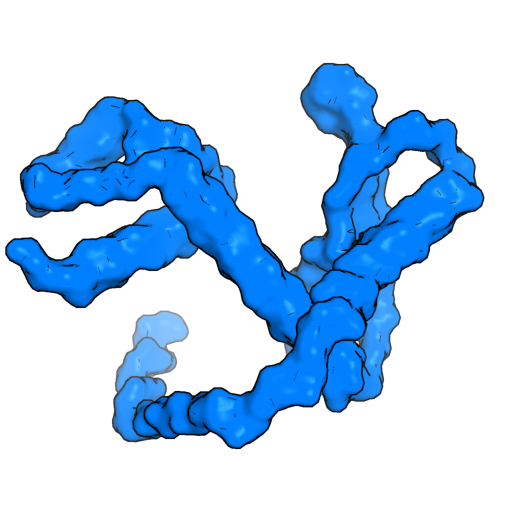A 1 96 ? 3.831 -1.549 -10.811 1.00 93.06 96 THR A CA 1
ATOM 788 C C . THR A 1 96 ? 4.481 -2.706 -11.548 1.00 93.06 96 THR A C 1
ATOM 790 O O . THR A 1 96 ? 4.884 -2.566 -12.700 1.00 93.06 96 THR A O 1
ATOM 793 N N . ALA A 1 97 ? 4.609 -3.843 -10.871 1.00 90.00 97 ALA A N 1
ATOM 794 C CA . ALA A 1 97 ? 5.083 -5.084 -11.458 1.00 90.00 97 ALA A CA 1
ATOM 795 C C . ALA A 1 97 ? 3.901 -5.869 -12.028 1.00 90.00 97 ALA A C 1
ATOM 797 O O . ALA A 1 97 ? 2.871 -6.016 -11.367 1.00 90.00 97 ALA A O 1
ATOM 798 N N . HIS A 1 98 ? 4.083 -6.416 -13.224 1.00 90.38 98 HIS A N 1
ATOM 799 C CA . HIS A 1 98 ? 3.150 -7.324 -13.871 1.00 90.38 98 HIS A CA 1
ATOM 800 C C . HIS A 1 98 ? 3.859 -8.643 -14.171 1.00 90.38 98 HIS A C 1
ATOM 802 O O . HIS A 1 98 ? 5.006 -8.652 -14.625 1.00 90.38 98 HIS A O 1
ATOM 808 N N . TYR A 1 99 ? 3.174 -9.756 -13.932 1.00 86.69 99 TYR A N 1
ATOM 809 C CA . TYR A 1 99 ? 3.639 -11.076 -14.347 1.00 86.69 99 TYR A CA 1
ATOM 810 C C . TYR A 1 99 ? 2.464 -12.008 -14.630 1.00 86.69 99 TYR A C 1
ATOM 812 O O . TYR A 1 99 ? 1.319 -11.718 -14.285 1.00 86.69 99 TYR A O 1
ATOM 820 N N . ILE A 1 100 ? 2.767 -13.137 -15.262 1.00 86.62 100 ILE A N 1
ATOM 821 C CA . ILE A 1 100 ? 1.832 -14.243 -15.463 1.00 86.62 100 ILE A CA 1
ATOM 822 C C . ILE A 1 100 ? 2.345 -15.412 -14.625 1.00 86.62 100 ILE A C 1
ATOM 824 O O . ILE A 1 100 ? 3.516 -15.784 -14.732 1.00 86.62 100 ILE A O 1
ATOM 828 N N . SER A 1 101 ? 1.505 -15.933 -13.737 1.00 81.81 101 SER A N 1
ATOM 829 C CA . SER A 1 101 ? 1.831 -17.079 -12.888 1.00 81.81 101 SER A CA 1
ATOM 830 C C . SER A 1 101 ? 1.905 -18.383 -13.694 1.00 81.81 101 SER A C 1
ATOM 832 O O . SER A 1 101 ? 1.503 -18.450 -14.856 1.00 81.81 101 SER A O 1
ATOM 834 N N . SER A 1 102 ? 2.400 -19.455 -13.070 1.00 82.50 102 SER A N 1
ATOM 835 C CA . SER A 1 102 ? 2.475 -20.785 -13.693 1.00 82.50 102 SER A CA 1
ATOM 836 C C . SER A 1 102 ? 1.104 -21.366 -14.065 1.00 82.50 102 SER A C 1
ATOM 838 O O . SER A 1 102 ? 1.012 -22.154 -15.002 1.00 82.50 102 SER A O 1
ATOM 840 N N . ASP A 1 103 ? 0.036 -20.948 -13.382 1.00 88.06 103 ASP A N 1
ATOM 841 C CA . ASP A 1 103 ? -1.356 -21.274 -13.705 1.00 88.06 103 ASP A CA 1
ATOM 842 C C . ASP A 1 103 ? -2.004 -20.282 -14.692 1.00 88.06 103 ASP A C 1
ATOM 844 O O . ASP A 1 103 ? -3.228 -20.229 -14.796 1.00 88.06 103 ASP A O 1
ATOM 848 N N . TRP A 1 104 ? -1.194 -19.515 -15.437 1.00 87.62 104 TRP A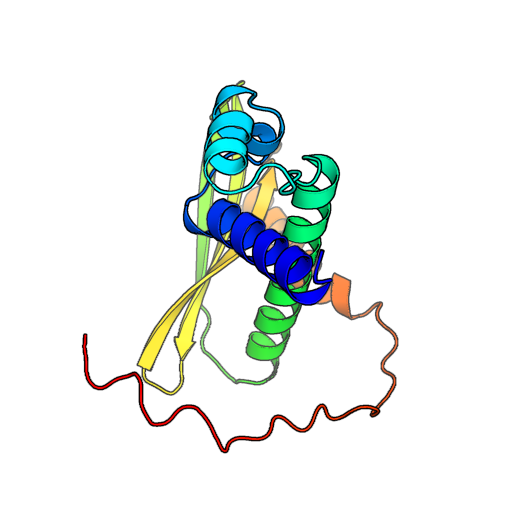 N 1
ATOM 849 C CA . TRP A 1 104 ? -1.628 -18.579 -16.484 1.00 87.62 104 TRP A CA 1
ATOM 850 C C . TRP A 1 104 ? -2.547 -17.449 -16.006 1.00 87.62 104 TRP A C 1
ATOM 852 O O . TRP A 1 104 ? -3.312 -16.881 -16.791 1.00 87.62 104 TRP A O 1
ATOM 862 N N . LYS A 1 105 ? -2.452 -17.065 -14.731 1.00 87.94 105 LYS A N 1
ATOM 863 C CA . LYS A 1 105 ? -3.215 -15.936 -14.195 1.00 87.94 105 LYS A CA 1
ATOM 864 C C . LYS A 1 105 ? -2.380 -14.657 -14.225 1.00 87.94 105 LYS A C 1
ATOM 866 O O . LYS A 1 105 ? -1.215 -14.670 -13.816 1.00 87.94 105 LYS A O 1
ATOM 871 N N . PRO A 1 106 ? -2.947 -13.536 -14.702 1.00 88.31 106 PRO A N 1
ATOM 872 C CA . PRO A 1 106 ? -2.269 -12.257 -14.624 1.00 88.31 106 PRO A CA 1
ATOM 873 C C . PRO A 1 106 ? -2.211 -11.804 -13.167 1.00 88.31 106 PRO A C 1
ATOM 875 O O . PRO A 1 106 ? -3.211 -11.826 -12.448 1.00 88.31 106 PRO A O 1
ATOM 878 N N . PHE A 1 107 ? -1.043 -11.342 -12.751 1.00 86.00 107 PHE A N 1
ATOM 879 C CA . PHE A 1 107 ? -0.846 -10.704 -11.464 1.00 86.00 107 PHE A CA 1
ATOM 880 C C . PHE A 1 107 ? -0.284 -9.305 -11.663 1.00 86.00 107 PHE A C 1
ATOM 882 O O . PHE A 1 107 ? 0.530 -9.051 -12.553 1.00 86.00 107 PHE A O 1
ATOM 889 N N . THR A 1 108 ? -0.734 -8.378 -10.825 1.00 89.25 108 THR A N 1
ATOM 890 C CA . THR A 1 108 ? -0.276 -6.993 -10.822 1.00 89.25 108 THR A CA 1
ATOM 891 C C . THR A 1 108 ? -0.130 -6.519 -9.384 1.00 89.25 108 THR A C 1
ATOM 893 O O . THR A 1 108 ? -1.046 -6.695 -8.585 1.00 89.25 108 THR A O 1
ATOM 896 N N . ALA A 1 109 ? 1.009 -5.908 -9.056 1.00 86.88 109 ALA A N 1
ATOM 897 C CA . ALA A 1 109 ? 1.231 -5.303 -7.748 1.00 86.88 109 ALA A CA 1
ATOM 898 C C . ALA A 1 109 ? 2.026 -4.004 -7.847 1.00 86.88 109 ALA A C 1
ATOM 900 O O . ALA A 1 109 ? 3.071 -3.942 -8.497 1.00 86.88 109 ALA A O 1
ATOM 901 N N . THR A 1 110 ? 1.561 -2.980 -7.135 1.00 90.50 110 THR A N 1
ATOM 902 C CA . THR A 1 110 ? 2.324 -1.750 -6.917 1.00 90.50 110 THR A CA 1
ATOM 903 C C . THR A 1 110 ? 3.459 -2.043 -5.943 1.00 90.50 110 THR A C 1
ATOM 905 O O . THR A 1 110 ? 3.235 -2.244 -4.752 1.00 90.50 110 THR A O 1
ATOM 908 N N . ILE A 1 111 ? 4.685 -2.069 -6.457 1.00 88.31 111 ILE A N 1
ATOM 909 C CA . ILE A 1 111 ? 5.904 -2.370 -5.694 1.00 88.31 111 ILE A CA 1
ATOM 910 C C . ILE A 1 111 ? 6.667 -1.110 -5.275 1.00 88.31 111 ILE A C 1
ATOM 912 O O . ILE A 1 111 ? 7.577 -1.182 -4.452 1.00 88.31 111 ILE A O 1
ATOM 916 N N . GLY A 1 112 ? 6.290 0.046 -5.822 1.00 90.38 112 GLY A N 1
ATOM 917 C CA . GLY A 1 112 ? 6.855 1.337 -5.466 1.00 90.38 112 GLY A CA 1
ATOM 918 C C . GLY A 1 112 ? 5.805 2.437 -5.527 1.00 90.38 112 GLY A C 1
ATOM 919 O O . GLY A 1 112 ? 5.009 2.510 -6.461 1.00 90.38 112 GLY A O 1
ATOM 920 N N . PHE A 1 113 ? 5.816 3.309 -4.526 1.00 92.25 113 PHE A N 1
ATOM 921 C CA . PHE A 1 113 ? 5.018 4.527 -4.488 1.00 92.25 113 PHE A CA 1
ATOM 922 C C . PHE A 1 113 ? 5.837 5.608 -3.800 1.00 92.25 113 PHE A C 1
ATOM 924 O O . PHE A 1 113 ? 6.322 5.418 -2.682 1.00 92.25 113 PHE A O 1
ATOM 931 N N . SER A 1 114 ? 6.014 6.754 -4.450 1.00 92.12 114 SER A N 1
ATOM 932 C CA . SER A 1 114 ? 6.826 7.817 -3.873 1.00 92.12 114 SER A CA 1
ATOM 933 C C . SER A 1 114 ? 6.425 9.196 -4.365 1.00 92.12 114 SER A C 1
ATOM 935 O O . SER A 1 114 ? 5.884 9.357 -5.454 1.00 92.12 114 SER A O 1
ATOM 937 N N . LYS A 1 115 ? 6.760 10.219 -3.575 1.00 92.31 115 LYS A N 1
ATOM 938 C CA . LYS A 1 115 ? 6.743 11.600 -4.062 1.00 92.31 115 LYS A CA 1
ATOM 939 C C . LYS A 1 115 ? 7.821 11.768 -5.135 1.00 92.31 115 LYS A C 1
ATOM 941 O O . LYS A 1 115 ? 8.945 11.280 -4.983 1.00 92.31 115 LYS A O 1
ATOM 946 N N . PHE A 1 116 ? 7.492 12.497 -6.193 1.00 92.12 116 PHE A N 1
ATOM 947 C CA . PHE A 1 116 ? 8.379 12.786 -7.311 1.00 92.12 116 PHE A CA 1
ATOM 948 C C . PHE A 1 116 ? 8.691 14.283 -7.358 1.00 92.12 116 PHE A C 1
ATOM 950 O O . PHE A 1 116 ? 7.977 15.066 -7.958 1.00 92.12 116 PHE A O 1
ATOM 957 N N . THR A 1 117 ? 9.758 14.717 -6.694 1.00 85.00 117 THR A N 1
ATOM 958 C CA . THR A 1 117 ? 10.066 16.153 -6.534 1.00 85.00 117 THR A CA 1
ATOM 959 C C . THR A 1 117 ? 10.992 16.722 -7.611 1.00 85.00 117 THR A C 1
ATOM 961 O O . THR A 1 117 ? 11.402 17.877 -7.524 1.00 85.00 117 THR A O 1
ATOM 964 N N . LYS A 1 118 ? 11.376 15.915 -8.606 1.00 79.88 118 LYS A N 1
ATOM 965 C CA . LYS A 1 118 ? 12.362 16.284 -9.630 1.00 79.88 118 LYS A CA 1
ATOM 966 C C . LYS A 1 118 ? 11.684 16.757 -10.914 1.00 79.88 118 LYS A C 1
ATOM 968 O O . LYS A 1 118 ? 10.530 16.442 -11.177 1.00 79.88 118 LYS A O 1
ATOM 973 N N . VAL A 1 119 ? 12.447 17.455 -11.753 1.00 81.50 119 VAL A N 1
ATOM 974 C CA . VAL A 1 119 ? 12.039 17.777 -13.128 1.00 81.50 119 VAL A CA 1
ATOM 975 C C . VAL A 1 119 ? 11.792 16.477 -13.905 1.00 81.50 119 VAL A C 1
ATOM 977 O O . VAL A 1 119 ? 12.608 15.552 -13.822 1.00 81.50 119 VAL A O 1
ATOM 980 N N . HIS A 1 120 ? 10.698 16.418 -14.674 1.00 84.38 120 HIS A N 1
ATOM 981 C CA . HIS A 1 120 ? 10.259 15.261 -15.474 1.00 84.38 120 HIS A CA 1
ATOM 982 C C . HIS A 1 120 ? 11.188 14.961 -16.661 1.00 84.38 120 HIS A C 1
ATOM 984 O O . HIS A 1 120 ? 10.834 15.085 -17.828 1.00 84.38 120 HIS A O 1
ATOM 990 N N . THR A 1 121 ? 12.413 14.561 -16.348 1.00 91.06 121 THR A N 1
ATOM 991 C CA . THR A 1 121 ? 13.412 14.086 -17.302 1.00 91.06 121 THR A CA 1
ATOM 992 C C . THR A 1 121 ? 13.491 12.568 -17.232 1.00 91.06 121 THR A C 1
ATOM 994 O O . THR A 1 121 ? 13.380 11.994 -16.146 1.00 91.06 121 THR A O 1
ATOM 997 N N . GLY A 1 122 ? 13.777 11.912 -18.362 1.00 91.81 122 GLY A N 1
ATOM 998 C CA . GLY A 1 122 ? 13.960 10.455 -18.399 1.00 91.81 122 GLY A CA 1
ATOM 999 C C . GLY A 1 122 ? 14.990 9.962 -17.376 1.00 91.81 122 GLY A C 1
ATOM 1000 O O . GLY A 1 122 ? 14.753 8.975 -16.688 1.00 91.81 122 GLY A O 1
ATOM 1001 N N . LYS A 1 123 ? 16.080 10.718 -17.169 1.00 93.56 123 LYS A N 1
ATOM 1002 C CA . LYS A 1 123 ? 17.094 10.425 -16.143 1.00 93.56 123 LYS A CA 1
ATOM 1003 C C . LYS A 1 123 ? 16.520 10.435 -14.723 1.00 93.56 123 LYS A C 1
ATOM 1005 O O . LYS A 1 123 ? 16.826 9.541 -13.944 1.00 93.56 123 LYS A O 1
ATOM 1010 N N . SER A 1 124 ? 15.692 11.423 -14.380 1.00 93.12 124 SER A N 1
ATOM 1011 C CA . SER A 1 124 ? 15.107 11.518 -13.034 1.00 93.12 124 SER A CA 1
ATOM 1012 C C . SER A 1 124 ? 14.099 10.405 -12.766 1.00 93.12 124 SER A C 1
ATOM 1014 O O . SER A 1 124 ? 14.070 9.871 -11.658 1.00 93.12 124 SER A O 1
ATOM 1016 N N . ILE A 1 125 ? 13.315 10.037 -13.782 1.00 94.00 125 ILE A N 1
ATOM 1017 C CA . ILE A 1 125 ? 12.376 8.913 -13.723 1.00 94.00 125 ILE A CA 1
ATOM 1018 C C . ILE A 1 125 ? 13.147 7.601 -13.549 1.00 94.00 125 ILE A C 1
ATOM 1020 O O . ILE A 1 125 ? 12.881 6.871 -12.600 1.00 94.00 125 ILE A O 1
ATOM 1024 N N . TYR A 1 126 ? 14.161 7.352 -14.386 1.00 94.06 126 TYR A N 1
ATOM 1025 C CA . TYR A 1 126 ? 15.024 6.171 -14.289 1.00 94.06 126 TYR A CA 1
ATOM 1026 C C . TYR A 1 126 ? 15.646 6.027 -12.899 1.00 94.06 126 TYR A C 1
ATOM 1028 O O . TYR A 1 126 ? 15.499 4.983 -12.271 1.00 94.06 126 TYR A O 1
ATOM 1036 N N . THR A 1 127 ? 16.285 7.085 -12.382 1.00 94.38 127 THR A N 1
ATOM 1037 C CA . THR A 1 127 ? 16.872 7.057 -11.035 1.00 94.38 127 THR A CA 1
ATOM 1038 C C . THR A 1 127 ? 15.822 6.701 -9.992 1.00 94.38 127 THR A C 1
ATOM 1040 O O . THR A 1 127 ? 16.073 5.857 -9.144 1.00 94.38 127 THR A O 1
ATOM 1043 N N . LYS A 1 128 ? 14.623 7.285 -10.081 1.00 94.62 128 LYS A N 1
ATOM 1044 C CA . LYS A 1 128 ? 13.574 7.027 -9.099 1.00 94.62 128 LYS A CA 1
ATOM 1045 C C . LYS A 1 128 ? 13.025 5.600 -9.167 1.00 94.62 128 LYS A C 1
ATOM 1047 O O . LYS A 1 128 ? 12.707 5.034 -8.128 1.00 94.62 128 LYS A O 1
ATOM 1052 N N . ILE A 1 129 ? 12.931 5.021 -10.363 1.00 93.94 129 ILE A N 1
ATOM 1053 C CA . ILE A 1 129 ? 12.571 3.609 -10.553 1.00 93.94 129 ILE A CA 1
ATOM 1054 C C . ILE A 1 129 ? 13.635 2.703 -9.931 1.00 93.94 129 ILE A C 1
ATOM 1056 O O . ILE A 1 129 ? 13.286 1.797 -9.181 1.00 93.94 129 ILE A O 1
ATOM 1060 N N . VAL A 1 130 ? 14.918 2.974 -10.189 1.00 92.38 130 VAL A N 1
ATOM 1061 C CA . VAL A 1 130 ? 16.032 2.217 -9.597 1.00 92.38 130 VAL A CA 1
ATOM 1062 C C . VAL A 1 130 ? 16.017 2.313 -8.072 1.00 92.38 130 VAL A C 1
ATOM 1064 O O . VAL A 1 130 ? 16.172 1.290 -7.416 1.00 92.38 130 VAL A O 1
ATOM 1067 N N . ASP A 1 131 ? 15.762 3.494 -7.505 1.00 92.69 131 ASP A N 1
ATOM 1068 C CA . ASP A 1 131 ? 15.627 3.668 -6.055 1.00 92.69 131 ASP A CA 1
ATOM 1069 C C . ASP A 1 131 ? 14.488 2.799 -5.492 1.00 92.69 131 ASP A C 1
ATOM 1071 O O . ASP A 1 131 ? 14.691 2.076 -4.525 1.00 92.69 131 ASP A O 1
ATOM 1075 N N . MET A 1 132 ? 13.309 2.794 -6.130 1.00 91.56 132 MET A N 1
ATOM 1076 C CA . MET A 1 132 ? 12.171 1.970 -5.688 1.00 91.56 132 MET A CA 1
ATOM 1077 C C . MET A 1 132 ? 12.449 0.464 -5.796 1.00 91.56 132 MET A C 1
ATOM 1079 O O . MET A 1 132 ? 12.038 -0.301 -4.925 1.00 91.56 132 MET A O 1
ATOM 1083 N N . LEU A 1 133 ? 13.152 0.030 -6.845 1.00 88.56 133 LEU A N 1
ATOM 1084 C CA . LEU A 1 133 ? 13.595 -1.359 -6.976 1.00 88.56 133 LEU A CA 1
ATOM 1085 C C . LEU A 1 133 ? 14.607 -1.702 -5.880 1.00 88.56 133 LEU A C 1
ATOM 1087 O O . LEU A 1 133 ? 14.464 -2.714 -5.204 1.00 88.56 133 LEU A O 1
ATOM 1091 N N . ASN A 1 134 ? 15.589 -0.839 -5.641 1.00 87.94 134 ASN A N 1
ATOM 1092 C CA . ASN A 1 134 ? 16.554 -1.020 -4.565 1.00 87.94 134 ASN A CA 1
ATOM 1093 C C . ASN A 1 134 ? 15.867 -1.086 -3.198 1.00 87.94 134 ASN A C 1
ATOM 1095 O O . ASN A 1 134 ? 16.185 -1.979 -2.429 1.00 87.94 134 ASN A O 1
ATOM 1099 N N . ASP A 1 135 ? 14.873 -0.249 -2.906 1.00 86.06 135 ASP A N 1
ATOM 1100 C CA . ASP A 1 135 ? 14.101 -0.333 -1.658 1.00 86.06 135 ASP A CA 1
ATOM 1101 C C . ASP A 1 135 ? 13.332 -1.661 -1.535 1.00 86.06 135 ASP A C 1
ATOM 1103 O O . ASP A 1 135 ? 13.108 -2.163 -0.429 1.00 86.06 135 ASP A O 1
ATOM 1107 N N . LEU A 1 136 ? 12.918 -2.260 -2.655 1.00 80.19 136 LEU A N 1
ATOM 1108 C CA . LEU A 1 136 ? 12.326 -3.598 -2.681 1.00 80.19 136 LEU A CA 1
ATOM 1109 C C . LEU A 1 136 ? 13.366 -4.695 -2.394 1.00 80.19 136 LEU A C 1
ATOM 1111 O O . LEU A 1 136 ? 13.045 -5.649 -1.685 1.00 80.19 136 LEU A O 1
ATOM 1115 N N . PHE A 1 137 ? 14.597 -4.555 -2.903 1.00 73.19 137 PHE A N 1
ATOM 1116 C CA . PHE A 1 137 ? 15.646 -5.579 -2.806 1.00 73.19 137 PHE A CA 1
ATOM 1117 C C . PHE A 1 137 ? 16.607 -5.424 -1.598 1.00 73.19 137 PHE A C 1
ATOM 1119 O O . PHE A 1 137 ? 17.158 -6.421 -1.133 1.00 73.19 137 PHE A O 1
ATOM 1126 N N . ILE A 1 138 ? 16.810 -4.214 -1.062 1.00 61.38 138 ILE A N 1
ATOM 1127 C CA . ILE A 1 138 ? 17.779 -3.878 0.006 1.00 61.38 138 ILE A CA 1
ATOM 1128 C C . ILE A 1 138 ? 17.188 -4.053 1.406 1.00 61.38 138 ILE A C 1
ATOM 1130 O O . ILE A 1 138 ? 17.897 -4.508 2.302 1.00 61.38 138 ILE A O 1
ATOM 1134 N N . GLU A 1 139 ? 15.899 -3.769 1.624 1.00 56.12 139 GLU A N 1
ATOM 1135 C CA . GLU A 1 139 ? 15.274 -3.951 2.950 1.00 56.12 139 GLU A CA 1
ATOM 1136 C C . GLU A 1 139 ? 15.352 -5.406 3.466 1.00 56.12 139 GLU A C 1
ATOM 1138 O O . GLU A 1 139 ? 15.115 -5.662 4.644 1.00 56.12 139 GLU A O 1
ATOM 1143 N N . GLN A 1 140 ? 15.748 -6.360 2.615 1.00 52.81 140 GLN A N 1
ATOM 1144 C CA . GLN A 1 140 ? 15.867 -7.779 2.946 1.00 52.81 140 GLN A CA 1
ATOM 1145 C C . GLN A 1 140 ? 17.305 -8.295 3.085 1.00 52.81 140 GLN A C 1
ATOM 1147 O O . GLN A 1 140 ? 17.508 -9.360 3.665 1.00 52.81 140 GLN A O 1
ATOM 1152 N N . SER A 1 141 ? 18.320 -7.552 2.627 1.00 45.41 141 SER A N 1
ATOM 1153 C CA . SER A 1 141 ? 19.732 -7.924 2.827 1.00 45.41 141 SER A CA 1
ATOM 1154 C C . SER A 1 141 ? 20.258 -7.572 4.226 1.00 45.41 141 SER A C 1
ATOM 1156 O O . SER A 1 141 ? 21.336 -8.028 4.602 1.00 45.41 141 SER A O 1
ATOM 1158 N N . GLN A 1 142 ? 19.485 -6.820 5.021 1.00 42.56 142 GLN A N 1
ATOM 1159 C CA . GLN A 1 142 ? 19.799 -6.487 6.419 1.00 42.56 142 GLN A CA 1
ATOM 1160 C C . GLN A 1 142 ? 19.124 -7.393 7.466 1.00 42.56 142 GLN A C 1
ATOM 1162 O O . GLN A 1 142 ? 19.411 -7.262 8.656 1.00 42.56 142 GLN A O 1
ATOM 1167 N N . LYS A 1 143 ? 18.259 -8.338 7.067 1.00 42.25 143 LYS A N 1
ATOM 1168 C CA . LYS A 1 143 ? 17.724 -9.370 7.976 1.00 42.25 143 LYS A CA 1
ATOM 1169 C C . LYS A 1 143 ? 18.788 -10.479 8.092 1.00 42.25 143 LYS A C 1
ATOM 1171 O O . LYS A 1 143 ? 19.193 -11.015 7.057 1.00 42.25 143 LYS A O 1
ATOM 1176 N N . PRO A 1 144 ? 19.286 -10.841 9.292 1.00 34.03 144 PRO A N 1
ATOM 1177 C CA . PRO A 1 144 ? 20.230 -11.945 9.410 1.00 34.03 144 PRO A CA 1
ATOM 1178 C C . PRO A 1 144 ? 19.583 -13.223 8.865 1.00 34.03 144 PRO A C 1
ATOM 1180 O O . PRO A 1 144 ? 18.476 -13.591 9.256 1.00 34.03 144 PRO A O 1
ATOM 1183 N N . ARG A 1 145 ? 20.278 -13.909 7.951 1.00 42.38 145 ARG A N 1
ATOM 1184 C CA . ARG A 1 145 ? 19.922 -15.270 7.533 1.00 42.38 145 ARG A CA 1
ATOM 1185 C C . ARG A 1 145 ? 20.094 -16.212 8.732 1.00 42.38 145 ARG A C 1
ATOM 1187 O O . ARG A 1 145 ? 21.182 -16.719 8.970 1.00 42.38 145 ARG A O 1
ATOM 1194 N N . GLY A 1 146 ? 19.022 -16.442 9.481 1.00 39.00 146 GLY A N 1
ATOM 1195 C CA . GLY A 1 146 ? 18.913 -17.468 10.523 1.00 39.00 146 GLY A CA 1
ATOM 1196 C C . GLY A 1 146 ? 17.509 -17.406 11.132 1.00 39.00 146 GLY A C 1
ATOM 1197 O O . GLY A 1 146 ? 17.027 -16.319 11.404 1.00 39.00 146 GLY A O 1
ATOM 1198 N N . SER A 1 147 ? 16.755 -18.483 11.331 1.00 28.25 147 SER A N 1
ATOM 1199 C CA . SER A 1 147 ? 17.085 -19.901 11.467 1.00 28.25 147 SER A CA 1
ATOM 1200 C C . SER A 1 147 ? 15.904 -20.756 10.973 1.00 28.25 147 SER A C 1
ATOM 1202 O O . SER A 1 147 ? 14.763 -20.301 10.942 1.00 28.25 147 SER A O 1
ATOM 1204 N N . LYS A 1 148 ? 16.172 -22.001 10.563 1.00 40.84 148 LYS A N 1
ATOM 1205 C CA . LYS A 1 148 ? 15.129 -23.021 10.399 1.00 40.84 148 LYS A CA 1
ATOM 1206 C C . LYS A 1 148 ? 14.613 -23.426 11.792 1.00 40.84 148 LYS A C 1
ATOM 1208 O O . LYS A 1 148 ? 15.210 -24.298 12.408 1.00 40.84 148 LYS A O 1
ATOM 1213 N N . SER A 1 149 ? 13.540 -22.797 12.255 1.00 39.44 149 SER A N 1
ATOM 1214 C CA . SER A 1 149 ? 12.633 -23.222 13.343 1.00 39.44 149 SER A CA 1
ATOM 1215 C C . SER A 1 149 ? 11.548 -22.137 13.399 1.00 39.44 149 SER A C 1
ATOM 1217 O O . SER A 1 149 ? 11.881 -20.982 13.630 1.00 39.44 149 SER A O 1
ATOM 1219 N N . ASP A 1 150 ? 10.286 -22.329 13.031 1.00 27.98 150 ASP A N 1
ATOM 1220 C CA . ASP A 1 150 ? 9.411 -23.468 13.256 1.00 27.98 150 ASP A CA 1
ATOM 1221 C C . ASP A 1 150 ? 8.490 -23.673 12.049 1.00 27.98 150 ASP A C 1
ATOM 1223 O O . ASP A 1 150 ? 7.876 -22.734 11.536 1.00 27.98 150 ASP A O 1
ATOM 1227 N N . ALA A 1 151 ? 8.374 -24.917 11.590 1.00 30.50 151 ALA A N 1
ATOM 1228 C CA . ALA A 1 151 ? 7.289 -25.295 10.704 1.00 30.50 151 ALA A CA 1
ATOM 1229 C C . ALA A 1 151 ? 5.985 -25.233 11.510 1.00 30.50 151 ALA A C 1
ATOM 1231 O O . ALA A 1 151 ? 5.744 -26.078 12.369 1.00 30.50 151 ALA A O 1
ATOM 1232 N N . ILE A 1 152 ? 5.131 -24.251 11.222 1.00 29.66 152 ILE A N 1
ATOM 1233 C CA . ILE A 1 152 ? 3.713 -24.363 11.558 1.00 29.66 152 ILE A CA 1
ATOM 1234 C C . ILE A 1 152 ? 3.174 -25.483 10.666 1.00 29.66 152 ILE A C 1
ATOM 1236 O O . ILE A 1 152 ? 3.006 -25.300 9.460 1.00 29.66 152 ILE A O 1
ATOM 1240 N N . GLN A 1 153 ? 2.964 -26.668 11.244 1.00 30.48 153 GLN A N 1
ATOM 1241 C CA . GLN A 1 153 ? 2.134 -27.694 10.626 1.00 30.48 153 GLN A CA 1
ATOM 1242 C C . GLN A 1 153 ? 0.720 -27.126 10.502 1.00 30.48 153 GLN A C 1
ATOM 1244 O O . GLN A 1 153 ? 0.006 -26.990 11.492 1.00 30.48 153 GLN A O 1
ATOM 1249 N N . ILE A 1 154 ? 0.337 -26.755 9.284 1.00 32.19 154 ILE A N 1
ATOM 1250 C CA . ILE A 1 154 ? -1.060 -26.512 8.944 1.00 32.19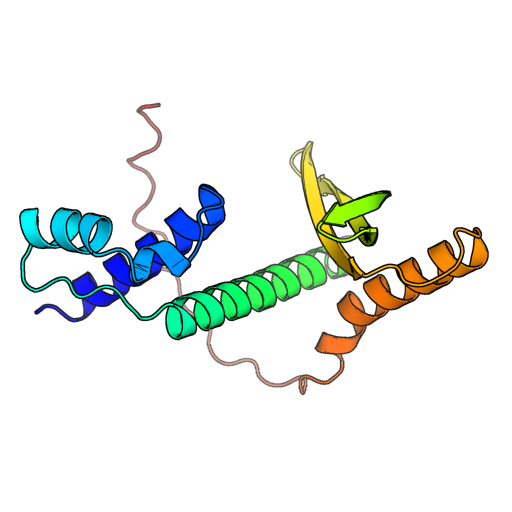 154 ILE A CA 1
ATOM 1251 C C . ILE A 1 154 ? -1.668 -27.892 8.699 1.00 32.19 154 ILE A C 1
ATOM 1253 O O . ILE A 1 154 ? -1.340 -28.559 7.715 1.00 32.19 154 ILE A O 1
ATOM 1257 N N . ASP A 1 155 ? -2.503 -28.336 9.634 1.00 29.91 155 ASP A N 1
ATOM 1258 C CA . ASP A 1 155 ? -3.399 -29.470 9.440 1.00 29.91 155 ASP A CA 1
ATOM 1259 C C . ASP A 1 155 ? -4.315 -29.162 8.244 1.00 29.91 155 ASP A C 1
ATOM 1261 O O . ASP A 1 155 ? -5.000 -28.141 8.204 1.00 29.91 155 ASP A O 1
ATOM 1265 N N . THR A 1 156 ? -4.258 -30.011 7.222 1.00 32.03 156 THR A N 1
ATOM 1266 C CA . THR A 1 156 ? -4.964 -29.845 5.941 1.00 32.03 156 THR A CA 1
ATOM 1267 C C . THR A 1 156 ? -6.259 -30.659 5.878 1.00 32.03 156 THR A C 1
ATOM 1269 O O . THR A 1 156 ? -6.738 -30.977 4.789 1.00 32.03 156 THR A O 1
ATOM 1272 N N . SER A 1 157 ? -6.864 -30.995 7.021 1.00 34.25 157 SER A N 1
ATOM 1273 C CA . SER A 1 157 ? -8.077 -31.823 7.053 1.00 34.25 157 SER A CA 1
ATOM 1274 C C . SER A 1 157 ? -9.422 -31.077 6.963 1.00 34.25 157 SER A C 1
ATOM 1276 O O . SER A 1 157 ? -10.430 -31.729 6.700 1.00 34.25 157 SER A O 1
ATOM 1278 N N . GLU A 1 158 ? -9.482 -29.741 7.027 1.00 37.66 158 GLU A N 1
ATOM 1279 C CA . GLU A 1 158 ? -10.762 -29.004 6.958 1.00 37.66 158 GLU A CA 1
ATOM 1280 C C . GLU A 1 158 ? -10.731 -27.822 5.974 1.00 37.66 158 GLU A C 1
ATOM 1282 O O . GLU A 1 158 ? -10.521 -26.687 6.370 1.00 37.66 158 GLU A O 1
ATOM 1287 N N . THR A 1 159 ? -10.928 -28.055 4.669 1.00 32.56 159 THR A N 1
ATOM 1288 C CA . THR A 1 159 ? -11.397 -27.015 3.703 1.00 32.56 159 THR A CA 1
ATOM 1289 C C . THR A 1 159 ? -11.932 -27.611 2.387 1.00 32.56 159 THR A C 1
ATOM 1291 O O . THR A 1 159 ? -11.831 -27.006 1.321 1.00 32.56 159 THR A O 1
ATOM 1294 N N . LYS A 1 160 ? -12.538 -28.809 2.414 1.00 37.09 160 LYS A N 1
ATOM 1295 C CA . LYS A 1 160 ? -13.170 -29.403 1.215 1.00 37.09 160 LYS A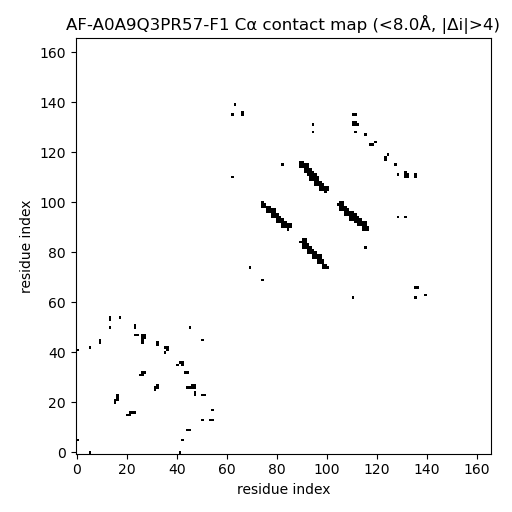 CA 1
ATOM 1296 C C . LYS A 1 160 ? -14.694 -29.234 1.106 1.00 37.09 160 LYS A C 1
ATOM 1298 O O . LYS A 1 160 ? -15.254 -29.787 0.166 1.00 37.09 160 LYS A O 1
ATOM 1303 N N . SER A 1 161 ? -15.369 -28.477 1.978 1.00 36.91 161 SER A N 1
ATOM 1304 C CA . SER A 1 161 ? -16.844 -28.373 1.927 1.00 36.91 161 SER A CA 1
ATOM 1305 C C . SER A 1 161 ? -17.433 -27.083 1.347 1.00 36.91 161 SER A C 1
ATOM 1307 O O . SER A 1 161 ? -18.583 -27.124 0.928 1.00 36.91 161 SER A O 1
ATOM 1309 N N . ASP A 1 162 ? -16.698 -25.970 1.249 1.00 38.06 162 ASP A N 1
ATOM 1310 C CA . ASP A 1 162 ? -17.364 -24.655 1.104 1.00 38.06 162 ASP A CA 1
ATOM 1311 C C . ASP A 1 162 ? -17.192 -23.954 -0.256 1.00 38.06 162 ASP A C 1
ATOM 1313 O O . ASP A 1 162 ? -17.499 -22.775 -0.390 1.00 38.06 162 ASP A O 1
ATOM 1317 N N . LEU A 1 163 ? -16.769 -24.668 -1.306 1.00 37.31 163 LEU A N 1
ATOM 1318 C CA . LEU A 1 163 ? -16.722 -24.118 -2.676 1.00 37.31 163 LEU A CA 1
ATOM 1319 C C . LEU A 1 163 ? -17.776 -24.701 -3.629 1.00 37.31 163 LEU A C 1
ATOM 1321 O O . LEU A 1 163 ? -17.673 -24.517 -4.838 1.00 37.31 163 LEU A O 1
ATOM 1325 N N . SER A 1 164 ? -18.814 -25.371 -3.120 1.00 35.97 164 SER A N 1
ATOM 1326 C CA . SER A 1 164 ? -19.931 -25.828 -3.960 1.00 35.97 164 SER A CA 1
ATOM 1327 C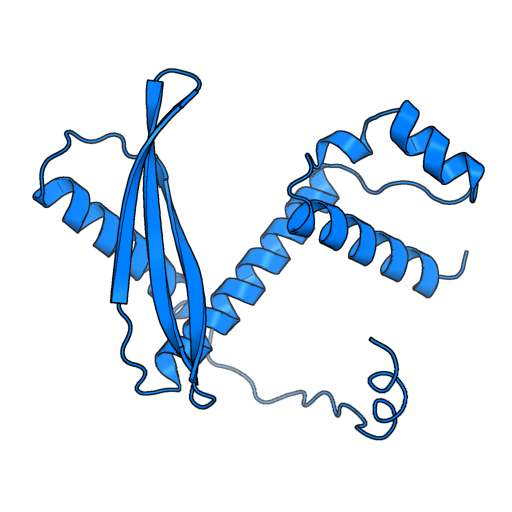 C . SER A 1 164 ? -21.113 -24.857 -4.036 1.00 35.97 164 SER A C 1
ATOM 1329 O O . SER A 1 164 ? -22.120 -25.225 -4.625 1.00 35.97 164 SER A O 1
ATOM 1331 N N . ASN A 1 165 ? -21.029 -23.649 -3.471 1.00 39.06 165 ASN A N 1
ATOM 1332 C CA . ASN A 1 165 ? -22.081 -22.638 -3.610 1.00 39.06 165 ASN A CA 1
ATOM 1333 C C . ASN A 1 165 ? -21.492 -21.227 -3.732 1.00 39.06 165 ASN A C 1
ATOM 1335 O O . ASN A 1 165 ? -21.509 -20.467 -2.764 1.00 39.06 165 ASN A O 1
ATOM 1339 N N . LEU A 1 166 ? -20.988 -20.906 -4.926 1.00 37.50 166 LEU A N 1
ATOM 1340 C CA . LEU A 1 166 ? -21.035 -19.583 -5.565 1.00 37.50 166 LEU A CA 1
ATOM 1341 C C . LEU A 1 166 ? -20.688 -19.727 -7.050 1.00 37.50 166 LEU A C 1
ATOM 1343 O O . LEU A 1 166 ? -19.627 -20.319 -7.348 1.00 37.50 166 LEU A O 1
#

pLDDT: mean 79.25, std 20.55, range [27.98, 95.94]

InterPro domains:
  IPR052035 Zinc finger BED domain-containing [PTHR46481] (7-139)

Radius of gyration: 20.59 Å; Cα contacts (8 Å, |Δi|>4): 139; chains: 1; bounding box: 46×52×45 Å